Protein AF-A0A0F7ZZJ4-F1 (afdb_monomer)

pLDDT: mean 75.01, std 12.16, range [38.53, 91.88]

Foldseek 3Di:
DVVVVVVVLVVLLVLLVLLLVLLVVLLVVLVVVCVVVVRDVLSVLSNVLSVVSNVLSVVSNDVVVCVPCLPVLLVVLVVSLVSLVVSLVVLVVVLVVCVVPDDPVSVVSVVNSVSSVVSSVSSVVSSVVSVVVCVVPPPPPPPPPPPDDD

Organism: NCBI:txid1043627

Structure (mmCIF, N/CA/C/O backbone):
data_AF-A0A0F7ZZJ4-F1
#
_entry.id   AF-A0A0F7ZZJ4-F1
#
loop_
_atom_site.group_PDB
_atom_site.id
_atom_site.type_symbol
_atom_site.label_atom_id
_atom_site.label_alt_id
_atom_site.label_comp_id
_atom_site.label_asym_id
_atom_site.label_entity_id
_atom_site.label_seq_id
_atom_site.pdbx_PDB_ins_code
_atom_site.Cartn_x
_atom_site.Cartn_y
_atom_site.Cartn_z
_atom_site.occupancy
_atom_site.B_iso_or_equiv
_atom_site.auth_seq_id
_atom_site.auth_comp_id
_atom_site.auth_asym_id
_atom_site.auth_atom_id
_atom_site.pdbx_PDB_model_num
ATOM 1 N N . MET A 1 1 ? -26.914 5.077 18.085 1.00 43.75 1 MET A N 1
ATOM 2 C CA . MET A 1 1 ? -25.556 4.479 18.106 1.00 43.75 1 MET A CA 1
ATOM 3 C C . MET A 1 1 ? -25.288 3.511 16.942 1.00 43.75 1 MET A C 1
ATOM 5 O O . MET A 1 1 ? -24.153 3.444 16.498 1.00 43.75 1 MET A O 1
ATOM 9 N N . ALA A 1 2 ? -26.292 2.817 16.382 1.00 39.38 2 ALA A N 1
ATOM 10 C CA . ALA A 1 2 ? -26.098 1.922 15.225 1.00 39.38 2 ALA A CA 1
ATOM 11 C C . ALA A 1 2 ? -25.729 2.647 13.908 1.00 39.38 2 ALA A C 1
ATOM 13 O O . ALA A 1 2 ? -24.895 2.163 13.154 1.00 39.38 2 ALA A O 1
ATOM 14 N N . LEU A 1 3 ? -26.280 3.844 13.666 1.00 38.53 3 LEU A N 1
ATOM 15 C CA . LEU A 1 3 ? -26.086 4.599 12.416 1.00 38.53 3 LEU A CA 1
ATOM 16 C C . LEU A 1 3 ? -24.655 5.129 12.190 1.00 38.53 3 LEU A C 1
ATOM 18 O O . LEU A 1 3 ? -24.244 5.302 11.045 1.00 38.53 3 LEU A O 1
ATOM 22 N N . SER A 1 4 ? -23.888 5.400 13.253 1.00 49.88 4 SER A N 1
ATOM 23 C CA . SER A 1 4 ? -22.478 5.815 13.129 1.00 49.88 4 SER A CA 1
ATOM 24 C C . SER A 1 4 ? -21.562 4.634 12.807 1.00 49.88 4 SER A C 1
ATOM 26 O O . SER A 1 4 ? -20.574 4.790 12.096 1.00 49.88 4 SER A O 1
ATOM 28 N N . LEU A 1 5 ? -21.927 3.444 13.286 1.00 53.88 5 LEU A N 1
ATOM 29 C CA . LEU A 1 5 ? -21.210 2.194 13.058 1.00 53.88 5 LEU A CA 1
ATOM 30 C C . LEU A 1 5 ? -21.299 1.740 11.597 1.00 53.88 5 LEU A C 1
ATOM 32 O O . LEU A 1 5 ? -20.295 1.308 11.035 1.00 53.88 5 LEU A O 1
ATOM 36 N N . THR A 1 6 ? -22.462 1.903 10.960 1.00 61.81 6 THR A N 1
ATOM 37 C CA . THR A 1 6 ? -22.645 1.554 9.546 1.00 61.81 6 THR A CA 1
ATOM 38 C C . THR A 1 6 ? -21.819 2.458 8.629 1.00 61.81 6 THR A C 1
ATOM 40 O O . THR A 1 6 ? -21.159 1.969 7.717 1.00 61.81 6 THR A O 1
ATOM 43 N N . LYS A 1 7 ? -21.785 3.773 8.896 1.00 63.47 7 LYS A N 1
ATOM 44 C CA . LYS A 1 7 ? -21.044 4.748 8.072 1.00 63.47 7 LYS A CA 1
ATOM 45 C C . LYS A 1 7 ? -19.531 4.513 8.100 1.00 63.47 7 LYS A C 1
ATOM 47 O O . LYS A 1 7 ? -18.909 4.476 7.042 1.00 63.47 7 LYS A O 1
ATOM 52 N N . SER A 1 8 ? -18.950 4.300 9.284 1.00 65.56 8 SER A N 1
ATOM 53 C CA . SER A 1 8 ? -17.516 4.001 9.405 1.00 65.56 8 SER A CA 1
ATOM 54 C C . SER A 1 8 ? -17.139 2.685 8.722 1.00 65.56 8 SER A C 1
ATOM 56 O O . SER A 1 8 ? -16.071 2.590 8.126 1.00 65.56 8 SER A O 1
ATOM 58 N N . TRP A 1 9 ? -18.023 1.684 8.758 1.00 67.00 9 TRP A N 1
ATOM 59 C CA . TRP A 1 9 ? -17.790 0.397 8.104 1.00 67.00 9 TRP A CA 1
ATOM 60 C C . TRP A 1 9 ? -17.850 0.484 6.571 1.00 67.00 9 TRP A C 1
ATOM 62 O O . TRP A 1 9 ? -16.995 -0.092 5.897 1.00 67.00 9 TRP A O 1
ATOM 72 N N . PHE A 1 10 ? -18.790 1.257 6.015 1.00 75.25 10 PHE A N 1
ATOM 73 C CA . PHE A 1 10 ? -18.847 1.527 4.574 1.00 75.25 10 PHE A CA 1
ATOM 74 C C . PHE A 1 10 ? -17.617 2.288 4.078 1.00 75.25 10 PHE A C 1
ATOM 76 O O . PHE A 1 10 ? -17.046 1.910 3.060 1.00 75.25 10 PHE A O 1
ATOM 83 N N . PHE A 1 11 ? -17.172 3.314 4.811 1.00 76.06 11 PHE A N 1
ATOM 84 C CA . PHE A 1 11 ? -15.959 4.059 4.463 1.00 76.06 11 PHE A CA 1
ATOM 85 C C . PHE A 1 11 ? -14.718 3.157 4.473 1.00 76.06 11 PHE A C 1
ATOM 87 O O . PHE A 1 11 ? -13.928 3.170 3.531 1.00 76.06 11 PHE A O 1
ATOM 94 N N . PHE A 1 12 ? -14.580 2.319 5.505 1.00 73.56 12 PHE A N 1
ATOM 95 C CA . PHE A 1 12 ? -13.473 1.373 5.609 1.00 73.56 12 PHE A CA 1
ATOM 96 C C . PHE A 1 12 ? -13.508 0.341 4.474 1.00 73.56 12 PHE A C 1
ATOM 98 O O . PHE A 1 12 ? -12.494 0.107 3.827 1.00 73.56 12 PHE A O 1
ATOM 105 N N . SER A 1 13 ? -14.675 -0.226 4.168 1.00 75.81 13 SER A N 1
ATOM 106 C CA . SER A 1 13 ? -14.826 -1.205 3.084 1.00 75.81 13 SER A CA 1
ATOM 107 C C . SER A 1 13 ? -14.550 -0.594 1.708 1.00 75.81 13 SER A C 1
ATOM 109 O O . SER A 1 13 ? -13.867 -1.209 0.893 1.00 75.81 13 SER A O 1
ATOM 111 N N . ALA A 1 14 ? -15.015 0.634 1.457 1.00 81.81 14 ALA A N 1
ATOM 112 C CA . ALA A 1 14 ? -14.734 1.353 0.216 1.00 81.81 14 ALA A CA 1
ATOM 113 C C . ALA A 1 14 ? -13.230 1.604 0.036 1.00 81.81 14 ALA A C 1
ATOM 115 O O . ALA A 1 14 ? -12.698 1.378 -1.048 1.00 81.81 14 ALA A O 1
ATOM 116 N N . LEU A 1 15 ? -12.529 1.996 1.104 1.00 81.88 15 LEU A N 1
ATOM 117 C CA . LEU A 1 15 ? -11.079 2.183 1.078 1.00 81.88 15 LEU A CA 1
ATOM 118 C C . LEU A 1 15 ? -10.359 0.879 0.695 1.00 81.88 15 LEU A C 1
ATOM 120 O O . LEU A 1 15 ? -9.535 0.879 -0.218 1.00 81.88 15 LEU A O 1
ATOM 124 N N . HIS A 1 16 ? -10.712 -0.248 1.321 1.00 80.88 16 HIS A N 1
ATOM 125 C CA . HIS A 1 16 ? -10.077 -1.540 1.027 1.00 80.88 16 HIS A CA 1
ATOM 126 C C . HIS A 1 16 ? -10.413 -2.075 -0.365 1.00 80.88 16 HIS A C 1
ATOM 128 O O . HIS A 1 16 ? -9.584 -2.761 -0.964 1.00 80.88 16 HIS A O 1
ATOM 134 N N . LEU A 1 17 ? -11.578 -1.718 -0.909 1.00 83.06 17 LEU A N 1
ATOM 135 C CA . LEU A 1 17 ? -11.939 -2.000 -2.297 1.00 83.06 17 LEU A CA 1
ATOM 136 C C . LEU A 1 17 ? -11.015 -1.250 -3.263 1.00 83.06 17 LEU A C 1
ATOM 138 O O . LEU A 1 17 ? -10.517 -1.848 -4.216 1.00 83.06 17 LEU A O 1
ATOM 142 N N . VAL A 1 18 ? -10.705 0.020 -2.985 1.00 84.56 18 VAL A N 1
ATOM 143 C CA . VAL A 1 18 ? -9.715 0.775 -3.767 1.00 84.56 18 VAL A CA 1
ATOM 144 C C . VAL A 1 18 ? -8.326 0.140 -3.636 1.00 84.56 18 VAL A C 1
ATOM 146 O O . VAL A 1 18 ? -7.687 -0.103 -4.657 1.00 84.56 18 VAL A O 1
ATOM 149 N N . CYS A 1 19 ? -7.885 -0.229 -2.427 1.00 80.44 19 CYS A N 1
ATOM 150 C CA . CYS A 1 19 ? -6.612 -0.942 -2.238 1.00 80.44 19 CYS A CA 1
ATOM 151 C C . CYS A 1 19 ? -6.557 -2.265 -3.017 1.00 80.44 19 CYS A C 1
ATOM 153 O O . CYS A 1 19 ? -5.526 -2.601 -3.598 1.00 80.44 19 CYS A O 1
ATOM 155 N N . LEU A 1 20 ? -7.668 -3.009 -3.053 1.00 83.06 20 LEU A N 1
ATOM 156 C CA . LEU A 1 20 ? -7.787 -4.260 -3.800 1.00 83.06 20 LEU A CA 1
ATOM 157 C C . LEU A 1 20 ? -7.653 -4.016 -5.307 1.00 83.06 20 LEU A C 1
ATOM 159 O O . LEU A 1 20 ? -6.892 -4.713 -5.972 1.00 83.06 20 LEU A O 1
ATOM 163 N N . ALA A 1 21 ? -8.352 -3.014 -5.843 1.00 85.75 21 ALA A N 1
ATOM 164 C CA . ALA A 1 21 ? -8.281 -2.670 -7.259 1.00 85.75 21 ALA A CA 1
ATOM 165 C C . ALA A 1 21 ? -6.863 -2.239 -7.673 1.00 85.75 21 ALA A C 1
ATOM 167 O O . ALA A 1 21 ? -6.351 -2.689 -8.702 1.00 85.75 21 ALA A O 1
ATOM 168 N N . LEU A 1 22 ? -6.195 -1.421 -6.852 1.00 81.12 22 LEU A N 1
ATOM 169 C CA . LEU A 1 22 ? -4.814 -0.999 -7.099 1.00 81.12 22 LEU A CA 1
ATOM 170 C C . LEU A 1 22 ? -3.851 -2.194 -7.028 1.00 81.12 22 LEU A C 1
ATOM 172 O O . LEU A 1 22 ? -3.040 -2.370 -7.934 1.00 81.12 22 LEU A O 1
ATOM 176 N N . ALA A 1 23 ? -3.987 -3.068 -6.027 1.00 78.50 23 ALA A N 1
ATOM 177 C CA . ALA A 1 23 ? -3.178 -4.280 -5.907 1.00 78.50 23 ALA A CA 1
ATOM 178 C C . ALA A 1 23 ? -3.340 -5.219 -7.118 1.00 78.50 23 ALA A C 1
ATOM 180 O O . ALA A 1 23 ? -2.347 -5.683 -7.676 1.00 78.50 23 ALA A O 1
ATOM 181 N N . LEU A 1 24 ? -4.572 -5.445 -7.585 1.00 83.75 24 LEU A N 1
ATOM 182 C CA . LEU A 1 24 ? -4.838 -6.248 -8.785 1.00 83.75 24 LEU A CA 1
ATOM 183 C C . LEU A 1 24 ? -4.237 -5.619 -10.047 1.00 83.75 24 LEU A C 1
ATOM 185 O O . LEU A 1 24 ? -3.686 -6.328 -10.889 1.00 83.75 24 LEU A O 1
ATOM 189 N N . THR A 1 25 ? -4.287 -4.290 -10.156 1.00 84.69 25 THR A N 1
ATOM 190 C CA . THR A 1 25 ? -3.674 -3.553 -11.270 1.00 84.69 25 THR A CA 1
ATOM 191 C C . THR A 1 25 ? -2.159 -3.764 -11.298 1.00 84.69 25 THR A C 1
ATOM 193 O O . THR A 1 25 ? -1.593 -4.064 -12.348 1.00 84.69 25 THR A O 1
ATOM 196 N N . ILE A 1 26 ? -1.501 -3.684 -10.139 1.00 83.19 26 ILE A N 1
ATOM 197 C CA . ILE A 1 26 ? -0.060 -3.926 -9.981 1.00 83.19 26 ILE A CA 1
ATOM 198 C C . ILE A 1 26 ? 0.304 -5.384 -10.283 1.00 83.19 26 ILE A C 1
ATOM 200 O O . ILE A 1 26 ? 1.273 -5.622 -11.007 1.00 83.19 26 ILE A O 1
ATOM 204 N N . CYS A 1 27 ? -0.495 -6.357 -9.830 1.00 83.94 27 CYS A N 1
ATOM 205 C CA . CYS A 1 27 ? -0.321 -7.763 -10.205 1.00 83.94 27 CYS A CA 1
ATOM 206 C C . CYS A 1 27 ? -0.396 -7.965 -11.725 1.00 83.94 27 CYS A C 1
ATOM 208 O O . CYS A 1 27 ? 0.445 -8.663 -12.284 1.00 83.94 27 CYS A O 1
ATOM 210 N N . GLY A 1 28 ? -1.360 -7.338 -12.407 1.00 80.19 28 GLY A N 1
ATOM 211 C CA . GLY A 1 28 ? -1.499 -7.445 -13.861 1.00 80.19 28 GLY A CA 1
ATOM 212 C C . GLY A 1 28 ? -0.331 -6.808 -14.617 1.00 80.19 28 GLY A C 1
ATOM 213 O O . GLY A 1 28 ? 0.255 -7.429 -15.505 1.00 80.19 28 GLY A O 1
ATOM 214 N N . ILE A 1 29 ? 0.049 -5.585 -14.233 1.00 81.75 29 ILE A N 1
ATOM 215 C CA . ILE A 1 29 ? 1.143 -4.848 -14.873 1.00 81.75 29 ILE A CA 1
ATOM 216 C C . ILE A 1 29 ? 2.471 -5.573 -14.636 1.00 81.75 29 ILE A C 1
ATOM 218 O O . ILE A 1 29 ? 3.105 -6.009 -15.596 1.00 81.75 29 ILE A O 1
ATOM 222 N N . TYR A 1 30 ? 2.898 -5.756 -13.385 1.00 80.06 30 TYR A N 1
ATOM 223 C CA . TYR A 1 30 ? 4.200 -6.363 -13.099 1.00 80.06 30 TYR A CA 1
ATOM 224 C C . TYR A 1 30 ? 4.244 -7.867 -13.366 1.00 80.06 30 TYR A C 1
ATOM 226 O O . TYR A 1 30 ? 5.314 -8.365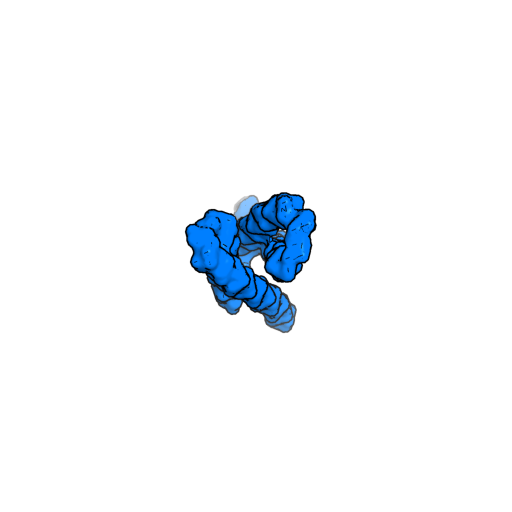 -13.705 1.00 80.06 30 TYR A O 1
ATOM 234 N N . GLY A 1 31 ? 3.114 -8.579 -13.310 1.00 75.38 31 GLY A N 1
ATOM 235 C CA . GLY A 1 31 ? 3.019 -9.977 -13.742 1.00 75.38 31 GLY A CA 1
ATOM 236 C C . GLY A 1 31 ? 3.371 -10.154 -15.217 1.00 75.38 31 GLY A C 1
ATOM 237 O O . GLY A 1 31 ? 4.156 -11.037 -15.560 1.00 75.38 31 GLY A O 1
ATOM 238 N N . SER A 1 32 ? 2.881 -9.259 -16.082 1.00 76.44 32 SER A N 1
ATOM 239 C CA . SER A 1 32 ? 3.231 -9.282 -17.508 1.00 76.44 32 SER A CA 1
ATOM 240 C C . SER A 1 32 ? 4.725 -9.025 -17.756 1.00 76.44 32 SER A C 1
ATOM 242 O O . SER A 1 32 ? 5.338 -9.701 -18.583 1.00 76.44 32 SER A O 1
ATOM 244 N N . TYR A 1 33 ? 5.345 -8.121 -16.988 1.00 71.50 33 TYR A N 1
ATOM 245 C CA . TYR A 1 33 ? 6.782 -7.843 -17.085 1.00 71.50 33 TYR A CA 1
ATOM 246 C C . TYR A 1 33 ? 7.648 -8.965 -16.506 1.00 71.50 33 TYR A C 1
ATOM 248 O O . TYR A 1 33 ? 8.683 -9.290 -17.082 1.00 71.50 33 TYR A O 1
ATOM 256 N N . ALA A 1 34 ? 7.224 -9.596 -15.408 1.00 72.94 34 ALA A N 1
ATOM 257 C CA . ALA A 1 34 ? 7.927 -10.733 -14.822 1.00 72.94 34 ALA A CA 1
ATOM 258 C C . ALA A 1 34 ? 7.966 -11.934 -15.777 1.00 72.94 34 ALA A C 1
ATOM 260 O O . ALA A 1 34 ? 8.977 -12.628 -15.832 1.00 72.94 34 ALA A O 1
ATOM 261 N N . HIS A 1 35 ? 6.893 -12.160 -16.539 1.00 72.19 35 HIS A N 1
ATOM 262 C CA . HIS A 1 35 ? 6.847 -13.228 -17.534 1.00 72.19 35 HIS A CA 1
ATOM 263 C C . HIS A 1 35 ? 7.800 -12.971 -18.711 1.00 72.19 35 HIS A C 1
ATOM 265 O O . HIS A 1 35 ? 8.433 -13.901 -19.197 1.00 72.19 35 HIS A O 1
ATOM 271 N N . TYR A 1 36 ? 7.938 -11.712 -19.140 1.00 67.00 36 TYR A N 1
ATOM 272 C CA . TYR A 1 36 ? 8.786 -11.342 -20.278 1.00 67.00 36 TYR A CA 1
ATOM 273 C C . TYR A 1 36 ? 10.283 -11.269 -19.924 1.00 67.00 36 TYR A C 1
ATOM 275 O O . TYR A 1 36 ? 11.132 -11.594 -20.745 1.00 67.00 36 TYR A O 1
ATOM 283 N N . ASP A 1 37 ? 10.610 -10.855 -18.698 1.00 69.12 37 ASP A N 1
ATOM 284 C CA . ASP A 1 37 ? 11.983 -10.615 -18.224 1.00 69.12 37 ASP A CA 1
ATOM 285 C C . ASP A 1 37 ? 12.508 -11.746 -17.312 1.00 69.12 37 ASP A C 1
ATOM 287 O O . ASP A 1 37 ? 13.269 -11.504 -16.376 1.00 69.12 37 ASP A O 1
ATOM 291 N N . ASN A 1 38 ? 12.048 -12.989 -17.525 1.00 64.25 38 ASN A N 1
ATOM 292 C CA . ASN A 1 38 ? 12.453 -14.192 -16.772 1.00 64.25 38 ASN A CA 1
ATOM 293 C C . ASN A 1 38 ? 12.455 -14.026 -15.236 1.00 64.25 38 ASN A C 1
ATOM 295 O O . ASN A 1 38 ? 13.335 -14.527 -14.535 1.00 64.25 38 ASN A O 1
ATOM 299 N N . GLY A 1 39 ? 11.466 -13.324 -14.684 1.00 60.16 39 GLY A N 1
ATOM 300 C CA . GLY A 1 39 ? 11.288 -13.228 -13.238 1.00 60.16 39 GLY A CA 1
ATOM 301 C C . GLY A 1 39 ? 12.351 -12.391 -12.525 1.00 60.16 39 GLY A C 1
ATOM 302 O O . GLY A 1 39 ? 12.765 -12.745 -11.418 1.00 60.16 39 GLY A O 1
ATOM 303 N N . THR A 1 40 ? 12.780 -11.259 -13.100 1.00 74.50 40 THR A N 1
ATOM 304 C CA . THR A 1 40 ? 13.610 -10.285 -12.373 1.00 74.50 40 THR A CA 1
ATOM 305 C C . THR A 1 40 ? 13.042 -10.035 -10.970 1.00 74.50 40 THR A C 1
ATOM 307 O O . THR A 1 40 ? 11.887 -9.634 -10.802 1.00 74.50 40 THR A O 1
ATOM 310 N N . LYS A 1 41 ? 13.879 -10.254 -9.942 1.00 80.06 41 LYS A N 1
ATOM 311 C CA . LYS A 1 41 ? 13.499 -10.306 -8.510 1.00 80.06 41 LYS A CA 1
ATOM 312 C C . LYS A 1 41 ? 12.644 -9.119 -8.038 1.00 80.06 41 LYS A C 1
ATOM 314 O O . LYS A 1 41 ? 11.821 -9.262 -7.140 1.00 80.06 41 LYS A O 1
ATOM 319 N N . LYS A 1 42 ? 12.822 -7.954 -8.667 1.00 81.81 42 LYS A N 1
ATOM 320 C CA . LYS A 1 42 ? 12.088 -6.709 -8.392 1.00 81.81 42 LYS A CA 1
ATOM 321 C C . LYS A 1 42 ? 10.590 -6.830 -8.705 1.00 81.81 42 LYS A C 1
ATOM 323 O O . LYS A 1 42 ? 9.770 -6.373 -7.919 1.00 81.81 42 LYS A O 1
ATOM 328 N N . PHE A 1 43 ? 10.233 -7.476 -9.819 1.00 82.06 43 PHE A N 1
ATOM 329 C CA . PHE A 1 43 ? 8.834 -7.673 -10.209 1.00 82.06 43 PHE A CA 1
ATOM 330 C C . PHE A 1 43 ? 8.151 -8.726 -9.337 1.00 82.06 43 PHE A C 1
ATOM 332 O O . PHE A 1 43 ? 7.012 -8.528 -8.927 1.00 82.06 43 PHE A O 1
ATOM 339 N N . ILE A 1 44 ? 8.866 -9.799 -8.977 1.00 84.38 44 ILE A N 1
ATOM 340 C CA . ILE A 1 44 ? 8.351 -10.827 -8.059 1.00 84.38 44 ILE A CA 1
ATOM 341 C C . ILE A 1 44 ? 8.030 -10.213 -6.693 1.00 84.38 44 ILE A C 1
ATOM 343 O O . ILE A 1 44 ? 6.952 -10.455 -6.157 1.00 84.38 44 ILE A O 1
ATOM 347 N N . TYR A 1 45 ? 8.922 -9.372 -6.157 1.00 87.44 45 TYR A N 1
ATOM 348 C CA . TYR A 1 45 ? 8.670 -8.652 -4.908 1.00 87.44 45 TYR A CA 1
ATOM 349 C C . TYR A 1 45 ? 7.364 -7.846 -4.967 1.00 87.44 45 TYR A C 1
ATOM 351 O O . TYR A 1 45 ? 6.518 -7.982 -4.085 1.00 87.44 45 TYR A O 1
ATOM 359 N N . ALA A 1 46 ? 7.158 -7.075 -6.038 1.00 86.31 46 ALA A N 1
ATOM 360 C CA . ALA A 1 46 ? 5.947 -6.279 -6.222 1.00 86.31 46 ALA A CA 1
ATOM 361 C C . ALA A 1 46 ? 4.675 -7.143 -6.283 1.00 86.31 46 ALA A C 1
ATOM 363 O O . ALA A 1 46 ? 3.680 -6.819 -5.638 1.00 86.31 46 ALA A O 1
ATOM 364 N N . ILE A 1 47 ? 4.719 -8.276 -6.994 1.00 85.88 47 ILE A N 1
ATOM 365 C CA . ILE A 1 47 ? 3.591 -9.217 -7.100 1.00 85.88 47 ILE A CA 1
ATOM 366 C C . ILE A 1 47 ? 3.260 -9.835 -5.737 1.00 85.88 47 ILE A C 1
ATOM 368 O O . ILE A 1 47 ? 2.087 -9.950 -5.386 1.00 85.88 47 ILE A O 1
ATOM 372 N N . VAL A 1 48 ? 4.269 -10.212 -4.947 1.00 89.06 48 VAL A N 1
ATOM 373 C CA . VAL A 1 48 ? 4.066 -10.780 -3.605 1.00 89.06 48 VAL A CA 1
ATOM 374 C C . VAL A 1 48 ? 3.426 -9.752 -2.673 1.00 89.06 48 VAL A C 1
ATOM 376 O O . VAL A 1 48 ? 2.438 -10.064 -2.007 1.00 89.06 48 VAL A O 1
ATOM 379 N N . VAL A 1 49 ? 3.932 -8.515 -2.662 1.00 90.06 49 VAL A N 1
ATOM 380 C CA . VAL A 1 49 ? 3.369 -7.420 -1.854 1.00 90.06 49 VAL A CA 1
ATOM 381 C C . VAL A 1 49 ? 1.933 -7.104 -2.279 1.00 90.06 49 VAL A C 1
ATOM 383 O O . VAL A 1 49 ? 1.050 -6.985 -1.428 1.00 90.06 49 VAL A O 1
ATOM 386 N N . ALA A 1 50 ? 1.666 -7.044 -3.584 1.00 87.19 50 ALA A N 1
ATOM 387 C CA . ALA A 1 50 ? 0.326 -6.824 -4.113 1.00 87.19 50 ALA A CA 1
ATOM 388 C C . ALA A 1 50 ? -0.634 -7.974 -3.770 1.00 87.19 50 ALA A C 1
ATOM 390 O O . ALA A 1 50 ? -1.766 -7.726 -3.362 1.00 87.19 50 ALA A O 1
ATOM 391 N N . SER A 1 51 ? -0.177 -9.225 -3.831 1.00 86.81 51 SER A N 1
ATOM 392 C CA . SER A 1 51 ? -0.988 -10.394 -3.469 1.00 86.81 51 SER A CA 1
ATOM 393 C C . SER A 1 51 ? -1.336 -10.408 -1.977 1.00 86.81 51 SER A C 1
ATOM 395 O O . SER A 1 51 ? -2.498 -10.586 -1.619 1.00 86.81 51 SER A O 1
ATOM 397 N N . LEU A 1 52 ? -0.363 -10.138 -1.098 1.00 89.38 52 LEU A N 1
ATOM 398 C CA . LEU A 1 52 ? -0.592 -9.980 0.346 1.00 89.38 52 LEU A CA 1
ATOM 399 C C . LEU A 1 52 ? -1.588 -8.854 0.644 1.00 89.38 52 LEU A C 1
ATOM 401 O O . LEU A 1 52 ? -2.477 -9.004 1.485 1.00 89.38 52 LEU A O 1
ATOM 405 N N . S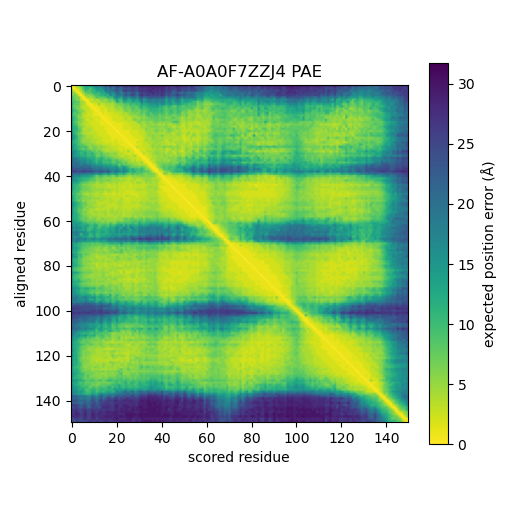ER A 1 53 ? -1.459 -7.737 -0.072 1.00 86.19 53 SER A N 1
ATOM 406 C CA . SER A 1 53 ? -2.360 -6.592 0.028 1.00 86.19 53 SER A CA 1
ATOM 407 C C . SER A 1 53 ? -3.783 -6.953 -0.414 1.00 86.19 53 SER A C 1
ATOM 409 O O . SER A 1 53 ? -4.733 -6.653 0.307 1.00 86.19 53 SER A O 1
ATOM 411 N N . ALA A 1 54 ? -3.937 -7.677 -1.527 1.00 86.12 54 ALA A N 1
ATOM 412 C CA . ALA A 1 54 ? -5.228 -8.143 -2.027 1.00 86.12 54 ALA A CA 1
ATOM 413 C C . ALA A 1 54 ? -5.916 -9.107 -1.048 1.00 86.12 54 ALA A C 1
ATOM 415 O O . ALA A 1 54 ? -7.087 -8.915 -0.717 1.00 86.12 54 ALA A O 1
ATOM 416 N N . VAL A 1 55 ? -5.183 -10.095 -0.522 1.00 87.81 55 VAL A N 1
ATOM 417 C CA . VAL A 1 55 ? -5.702 -11.021 0.497 1.00 87.81 55 VAL A CA 1
ATOM 418 C C . VAL A 1 55 ? -6.137 -10.255 1.747 1.00 87.81 55 VAL A C 1
ATOM 420 O O . VAL A 1 55 ? -7.227 -10.490 2.265 1.00 87.81 55 VAL A O 1
ATOM 423 N N . THR A 1 56 ? -5.336 -9.287 2.197 1.00 85.44 56 THR A N 1
ATOM 424 C CA . THR A 1 56 ? -5.671 -8.470 3.374 1.00 85.44 56 THR A CA 1
ATOM 425 C C . THR A 1 56 ? -6.939 -7.642 3.147 1.00 85.44 56 THR A C 1
ATOM 427 O O . THR A 1 56 ? -7.808 -7.615 4.018 1.00 85.44 56 THR A O 1
ATOM 430 N N . SER A 1 57 ? -7.101 -7.023 1.971 1.00 84.19 57 SER A N 1
ATOM 431 C CA . SER A 1 57 ? -8.328 -6.295 1.622 1.00 84.19 57 SER A CA 1
ATOM 432 C C . SER A 1 57 ? -9.565 -7.194 1.653 1.00 84.19 57 SER A C 1
ATOM 434 O O . SER A 1 57 ? -10.601 -6.779 2.166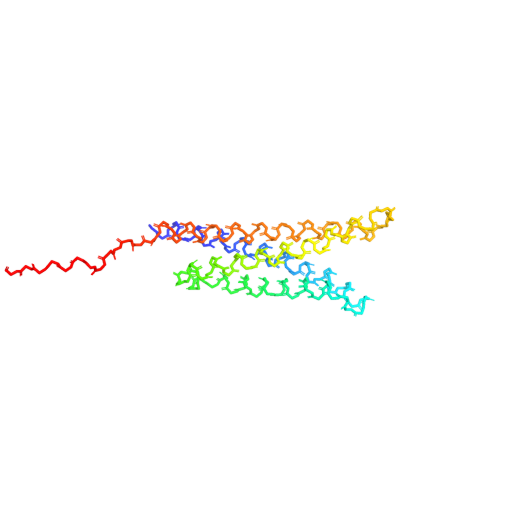 1.00 84.19 57 SER A O 1
ATOM 436 N N . VAL A 1 58 ? -9.457 -8.435 1.163 1.00 83.12 58 VAL A N 1
ATOM 437 C CA . VAL A 1 58 ? -10.565 -9.404 1.204 1.00 83.12 58 VAL A CA 1
ATOM 438 C C . VAL A 1 58 ? -10.924 -9.775 2.642 1.00 83.12 58 VAL A C 1
ATOM 440 O O . VAL A 1 58 ? -12.101 -9.789 3.002 1.00 83.12 58 VAL A O 1
ATOM 443 N N . VAL A 1 59 ? -9.924 -10.017 3.492 1.00 81.19 59 VAL A N 1
ATOM 444 C CA . VAL A 1 59 ? -10.136 -10.339 4.912 1.00 81.19 59 VAL A CA 1
ATOM 445 C C . VAL A 1 59 ? -10.827 -9.190 5.651 1.00 81.19 59 VAL A C 1
ATOM 447 O O . VAL A 1 59 ? -11.697 -9.427 6.488 1.00 81.19 59 VAL A O 1
ATOM 450 N N . TYR A 1 60 ? -10.499 -7.938 5.334 1.00 74.44 60 TYR A N 1
ATOM 451 C CA . TYR A 1 60 ? -11.103 -6.774 5.985 1.00 74.44 60 TYR A CA 1
ATOM 452 C C . TYR A 1 60 ? -12.530 -6.447 5.540 1.00 74.44 60 TYR A C 1
ATOM 454 O O . TYR A 1 60 ? -13.198 -5.672 6.228 1.00 74.44 60 TYR A O 1
ATOM 462 N N . PHE A 1 61 ? -13.054 -7.087 4.489 1.00 74.94 61 PHE A N 1
ATOM 463 C CA . PHE A 1 61 ? -14.495 -7.052 4.224 1.00 74.94 61 PHE A CA 1
ATOM 464 C C . PHE A 1 61 ? -15.313 -7.754 5.317 1.00 74.94 61 PHE A C 1
ATOM 466 O O . PHE A 1 61 ? -16.510 -7.501 5.430 1.00 74.94 61 PHE A O 1
ATOM 473 N N . LEU A 1 62 ? -14.699 -8.592 6.163 1.00 71.25 62 LEU A N 1
ATOM 474 C CA . LEU A 1 62 ? -15.379 -9.264 7.269 1.00 71.25 62 LEU A CA 1
ATOM 475 C C . LEU A 1 62 ? -15.453 -8.340 8.512 1.00 71.25 62 LEU A C 1
ATOM 477 O O . LEU A 1 62 ? -14.439 -8.117 9.183 1.00 71.25 62 LEU A O 1
ATOM 481 N N . PRO A 1 63 ? -16.656 -7.873 8.923 1.00 63.53 63 PRO A N 1
ATOM 482 C CA . PRO A 1 63 ? -16.843 -7.012 10.099 1.00 63.53 63 PRO A CA 1
ATOM 483 C C . PRO A 1 63 ? -16.252 -7.523 11.433 1.00 63.53 63 PRO A C 1
ATOM 485 O O . PRO A 1 63 ? -15.786 -6.692 12.221 1.00 63.53 63 PRO A O 1
ATOM 488 N N . PRO A 1 64 ? -16.262 -8.839 11.760 1.00 60.72 64 PRO A N 1
ATOM 489 C CA . PRO A 1 64 ? -15.788 -9.302 13.067 1.00 60.72 64 PRO A CA 1
ATOM 490 C C . PRO A 1 64 ? -14.267 -9.193 13.256 1.00 60.72 64 PRO A C 1
ATOM 492 O O . PRO A 1 64 ? -13.819 -9.123 14.401 1.00 60.72 64 PRO A O 1
ATOM 495 N N . VAL A 1 65 ? -13.481 -9.135 12.173 1.00 60.09 65 VAL A N 1
ATOM 496 C CA . VAL A 1 65 ? -12.008 -9.057 12.223 1.00 60.09 65 VAL A CA 1
ATOM 497 C C . VAL A 1 65 ? -11.553 -7.676 12.701 1.00 60.09 65 VAL A C 1
ATOM 499 O O . VAL A 1 65 ? -10.748 -7.559 13.623 1.00 60.09 65 VAL A O 1
ATOM 502 N N . VAL A 1 66 ? -12.156 -6.618 12.154 1.00 58.72 66 VAL A N 1
ATOM 503 C CA . VAL A 1 66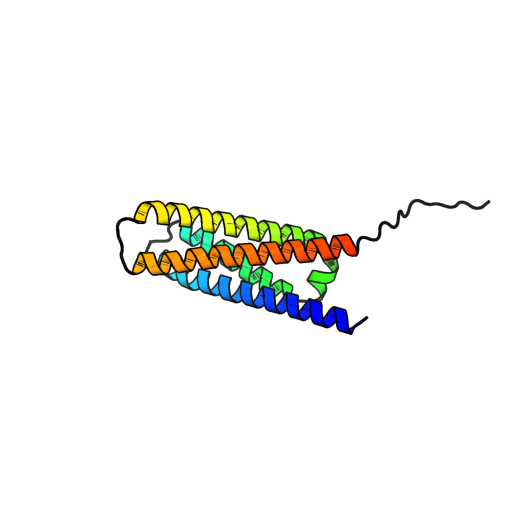 ? -11.833 -5.218 12.482 1.00 58.72 66 VAL A CA 1
ATOM 504 C C . VAL A 1 66 ? -12.195 -4.872 13.932 1.00 58.72 66 VAL A C 1
ATOM 506 O O . VAL A 1 66 ? -11.516 -4.076 14.579 1.00 58.72 66 VAL A O 1
ATOM 509 N N . ARG A 1 67 ? -13.253 -5.492 14.473 1.00 58.09 67 ARG A N 1
ATOM 510 C CA . ARG A 1 67 ? -13.787 -5.173 15.806 1.00 58.09 67 ARG A CA 1
ATOM 511 C C . ARG A 1 67 ? -12.993 -5.812 16.956 1.00 58.09 67 ARG A C 1
ATOM 513 O O . ARG A 1 67 ? -12.976 -5.246 18.043 1.00 58.09 67 ARG A O 1
ATOM 520 N N . ARG A 1 68 ? -12.352 -6.969 16.742 1.00 57.72 68 ARG A N 1
ATOM 521 C CA . ARG A 1 68 ? -11.679 -7.743 17.809 1.00 57.72 68 ARG A CA 1
ATOM 522 C C . ARG A 1 68 ? -10.164 -7.506 17.891 1.00 57.72 68 ARG A C 1
ATOM 524 O O . ARG A 1 68 ? -9.569 -7.806 18.918 1.00 57.72 68 ARG A O 1
ATOM 531 N 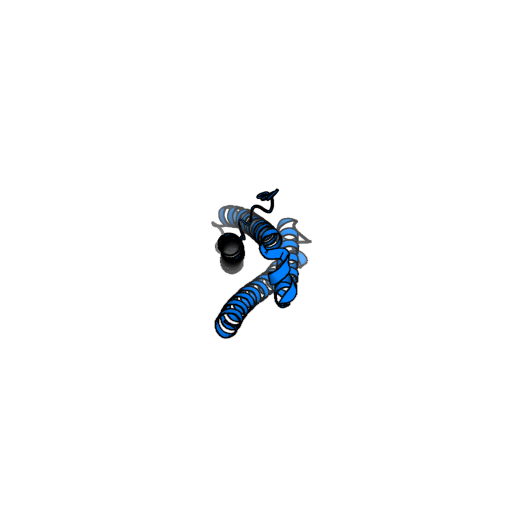N . ALA A 1 69 ? -9.551 -6.960 16.839 1.00 58.41 69 ALA A N 1
ATOM 532 C CA . ALA A 1 69 ? -8.095 -6.903 16.688 1.00 58.41 69 ALA A CA 1
ATOM 533 C C . ALA A 1 69 ? -7.569 -5.530 16.217 1.00 58.41 69 ALA A C 1
ATOM 535 O O . ALA A 1 69 ? -6.597 -5.476 15.471 1.00 58.41 69 ALA A O 1
ATOM 536 N N . SER A 1 70 ? -8.177 -4.410 16.637 1.00 66.56 70 SER A N 1
ATOM 537 C CA . SER A 1 70 ? -7.865 -3.067 16.098 1.00 66.56 70 SER A CA 1
ATOM 538 C C . SER A 1 70 ? -6.382 -2.674 16.179 1.00 66.56 70 SER A C 1
ATOM 540 O O . SER A 1 70 ? -5.883 -1.983 15.298 1.00 66.56 70 SER A O 1
ATOM 542 N N . LEU A 1 71 ? -5.668 -3.131 17.211 1.00 70.62 71 LEU A N 1
ATOM 543 C CA . LEU A 1 71 ? -4.228 -2.917 17.378 1.00 70.62 71 LEU A CA 1
ATOM 544 C C . LEU A 1 71 ? -3.379 -3.747 16.412 1.00 70.62 71 LEU A C 1
ATOM 546 O O . LEU A 1 71 ? -2.533 -3.208 15.705 1.00 70.62 71 LEU A O 1
ATOM 550 N N . PHE A 1 72 ? -3.610 -5.060 16.392 1.00 79.19 72 PHE A N 1
ATOM 551 C CA . PHE A 1 72 ? -2.887 -5.983 15.520 1.00 79.19 72 PHE A CA 1
ATOM 552 C C . PHE A 1 72 ? -3.133 -5.649 14.047 1.00 79.19 72 PHE A C 1
ATOM 554 O O . PHE A 1 72 ? -2.197 -5.649 13.255 1.00 79.19 72 PHE A O 1
ATOM 561 N N . ALA A 1 73 ? -4.367 -5.279 13.700 1.00 77.38 73 ALA A N 1
ATOM 562 C CA . ALA A 1 73 ? -4.736 -4.829 12.366 1.00 77.38 73 ALA A CA 1
ATOM 563 C C . ALA A 1 73 ? -4.047 -3.502 11.988 1.00 77.38 73 ALA A C 1
ATOM 565 O O . ALA A 1 73 ? -3.583 -3.361 10.860 1.00 77.38 73 ALA A O 1
ATOM 566 N N . ALA A 1 74 ? -3.892 -2.556 12.926 1.00 79.88 74 ALA A N 1
ATOM 567 C CA . ALA A 1 74 ? -3.120 -1.333 12.683 1.00 79.88 74 ALA A CA 1
ATOM 568 C C . ALA A 1 74 ? -1.633 -1.634 12.420 1.00 79.88 74 ALA A C 1
ATOM 570 O O . ALA A 1 74 ? -1.064 -1.118 11.462 1.00 79.88 74 ALA A O 1
ATOM 571 N N . ILE A 1 75 ? -1.016 -2.515 13.217 1.00 85.31 75 ILE A N 1
ATOM 572 C CA . ILE A 1 75 ? 0.379 -2.940 13.011 1.00 85.31 75 ILE A CA 1
ATOM 573 C C . ILE A 1 75 ? 0.532 -3.640 11.654 1.00 85.31 75 ILE A C 1
ATOM 575 O O . ILE A 1 75 ? 1.456 -3.328 10.907 1.00 85.31 75 ILE A O 1
ATOM 579 N N . TRP A 1 76 ? -0.392 -4.535 11.299 1.00 88.31 76 TRP A N 1
ATOM 580 C CA . TRP A 1 76 ? -0.390 -5.219 10.004 1.00 88.31 76 TRP A CA 1
ATOM 581 C C . TRP A 1 76 ? -0.499 -4.242 8.826 1.00 88.31 76 TRP A C 1
ATOM 583 O O . TRP A 1 76 ? 0.263 -4.336 7.865 1.00 88.31 76 TRP A O 1
ATOM 593 N N . ASN A 1 77 ? -1.375 -3.240 8.931 1.00 85.81 77 ASN A N 1
ATOM 594 C CA . ASN A 1 77 ? -1.503 -2.191 7.917 1.00 85.81 77 ASN A CA 1
ATOM 595 C C . ASN A 1 77 ? -0.216 -1.371 7.779 1.00 85.81 77 ASN A C 1
ATOM 597 O O . ASN A 1 77 ? 0.158 -1.005 6.667 1.00 85.81 77 ASN A O 1
ATOM 601 N N . MET A 1 78 ? 0.487 -1.121 8.887 1.00 86.81 78 MET A N 1
ATOM 602 C CA . MET A 1 78 ? 1.785 -0.448 8.867 1.00 86.81 78 MET A CA 1
ATOM 603 C C . MET A 1 78 ? 2.863 -1.298 8.178 1.00 86.81 78 MET A C 1
ATOM 605 O O . MET A 1 78 ? 3.676 -0.767 7.426 1.00 86.81 78 MET A O 1
ATOM 609 N N . ILE A 1 79 ? 2.855 -2.620 8.377 1.00 90.94 79 ILE A N 1
ATOM 610 C CA . ILE A 1 79 ? 3.761 -3.536 7.665 1.00 90.94 79 ILE A CA 1
ATOM 611 C C . ILE A 1 79 ? 3.502 -3.462 6.156 1.00 90.94 79 ILE A C 1
ATOM 613 O O . ILE A 1 79 ? 4.446 -3.306 5.381 1.00 90.94 79 ILE A O 1
ATOM 617 N N . LEU A 1 80 ? 2.235 -3.512 5.732 1.00 88.31 80 LEU A N 1
ATOM 618 C CA . LEU A 1 80 ? 1.875 -3.378 4.319 1.00 88.31 80 LEU A CA 1
ATOM 619 C C . LEU A 1 80 ? 2.300 -2.022 3.749 1.00 88.31 80 LEU A C 1
ATOM 621 O O . LEU A 1 80 ? 2.863 -1.981 2.659 1.00 88.31 80 LEU A O 1
ATOM 625 N N . PHE A 1 81 ? 2.121 -0.931 4.496 1.00 90.12 81 PHE A N 1
ATOM 626 C CA . PHE A 1 81 ? 2.629 0.38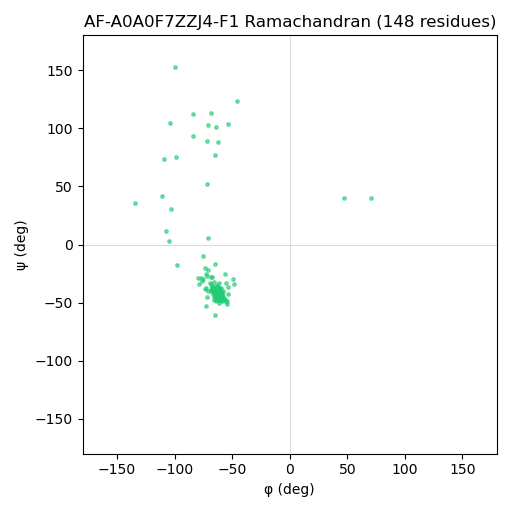6 4.109 1.00 90.12 81 PHE A CA 1
ATOM 627 C C . PHE A 1 81 ? 4.141 0.367 3.844 1.00 90.12 81 PHE A C 1
ATOM 629 O O . PHE A 1 81 ? 4.584 0.815 2.787 1.00 90.12 81 PHE A O 1
ATOM 636 N N . ILE A 1 82 ? 4.931 -0.195 4.763 1.00 91.31 82 ILE A N 1
ATOM 637 C CA . ILE A 1 82 ? 6.392 -0.281 4.620 1.00 91.31 82 ILE A CA 1
ATOM 638 C C . ILE A 1 82 ? 6.772 -1.107 3.384 1.00 91.31 82 ILE A C 1
ATOM 640 O O . ILE A 1 82 ? 7.637 -0.690 2.615 1.00 91.31 82 ILE A O 1
ATOM 644 N N . LEU A 1 83 ? 6.104 -2.240 3.147 1.00 91.00 83 LEU A N 1
ATOM 645 C CA . LEU A 1 83 ? 6.338 -3.073 1.964 1.00 91.00 83 LEU A CA 1
ATOM 646 C C . LEU A 1 83 ? 6.060 -2.315 0.655 1.00 91.00 83 LEU A C 1
ATOM 648 O O . LEU A 1 83 ? 6.853 -2.394 -0.284 1.00 91.00 83 LEU A O 1
ATOM 652 N N . TRP A 1 84 ? 4.983 -1.529 0.599 1.00 90.50 84 TRP A N 1
ATOM 653 C CA . TRP A 1 84 ? 4.676 -0.691 -0.564 1.00 90.50 84 TRP A CA 1
ATOM 654 C C . TRP A 1 84 ? 5.691 0.440 -0.767 1.00 90.50 84 TRP A C 1
ATOM 656 O O . TRP A 1 84 ? 6.070 0.718 -1.904 1.00 90.50 84 TRP A O 1
ATOM 666 N N . ILE A 1 85 ? 6.203 1.051 0.306 1.00 91.88 85 ILE A N 1
ATOM 667 C CA . ILE A 1 85 ? 7.274 2.056 0.213 1.00 91.88 85 ILE A CA 1
ATOM 668 C C . ILE A 1 85 ? 8.579 1.444 -0.306 1.00 91.88 85 ILE A C 1
ATOM 670 O O . ILE A 1 85 ? 9.264 2.062 -1.120 1.00 91.88 85 ILE A O 1
ATOM 674 N N . ILE A 1 86 ? 8.919 0.222 0.109 1.00 91.12 86 ILE A N 1
ATOM 675 C CA . ILE A 1 86 ? 10.087 -0.491 -0.421 1.00 91.12 86 ILE A CA 1
ATOM 676 C C . ILE A 1 86 ? 9.896 -0.790 -1.915 1.00 91.12 86 ILE A C 1
ATOM 678 O O . ILE A 1 86 ? 10.820 -0.562 -2.696 1.00 91.12 86 ILE A O 1
ATOM 682 N N . ALA A 1 87 ? 8.707 -1.241 -2.335 1.00 87.25 87 ALA A N 1
ATOM 683 C CA . ALA A 1 87 ? 8.399 -1.471 -3.751 1.00 87.25 87 ALA A CA 1
ATOM 684 C C . ALA A 1 87 ? 8.568 -0.182 -4.572 1.00 87.25 87 ALA A C 1
ATOM 686 O O . ALA A 1 87 ? 9.298 -0.166 -5.568 1.00 87.25 87 ALA A O 1
ATOM 687 N N . PHE A 1 88 ? 7.993 0.919 -4.081 1.00 88.31 88 PHE A N 1
ATOM 688 C CA . PHE A 1 88 ? 8.151 2.247 -4.664 1.00 88.31 88 PHE A CA 1
ATOM 689 C C . PHE A 1 88 ? 9.628 2.651 -4.771 1.00 88.31 88 PHE A C 1
ATOM 691 O O . PHE A 1 88 ? 10.069 3.081 -5.834 1.00 88.31 88 PHE A O 1
ATOM 698 N N . ALA A 1 89 ? 10.424 2.465 -3.714 1.00 87.94 89 ALA A N 1
ATOM 699 C CA . ALA A 1 89 ? 11.845 2.813 -3.709 1.00 87.94 89 ALA A CA 1
ATOM 700 C C . ALA A 1 89 ? 12.652 2.004 -4.742 1.00 87.94 89 ALA A C 1
ATOM 702 O O . ALA A 1 89 ? 13.487 2.568 -5.455 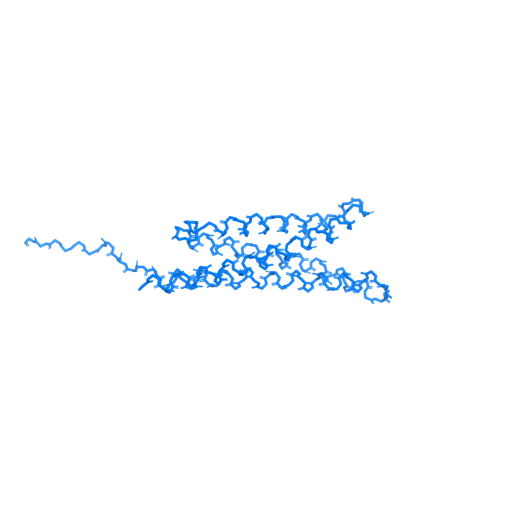1.00 87.94 89 ALA A O 1
ATOM 703 N N . ILE A 1 90 ? 12.377 0.701 -4.877 1.00 87.19 90 ILE A N 1
ATOM 704 C CA . ILE A 1 90 ? 13.020 -0.167 -5.876 1.00 87.19 90 ILE A CA 1
ATOM 705 C C . ILE A 1 90 ? 12.760 0.367 -7.289 1.00 87.19 90 ILE A C 1
ATOM 707 O O . ILE A 1 90 ? 13.696 0.488 -8.087 1.00 87.19 90 ILE A O 1
ATOM 711 N N . PHE A 1 91 ? 11.510 0.707 -7.606 1.00 81.69 91 PHE A N 1
ATOM 712 C CA . PHE A 1 91 ? 11.158 1.206 -8.933 1.00 81.69 91 PHE A CA 1
ATOM 713 C C . PHE A 1 91 ? 11.557 2.666 -9.165 1.00 81.69 91 PHE A C 1
ATOM 715 O O . PHE A 1 91 ? 11.900 3.014 -10.294 1.00 81.69 91 PHE A O 1
ATOM 722 N N . ALA A 1 92 ? 11.618 3.499 -8.126 1.00 82.94 92 ALA A N 1
ATOM 723 C CA . ALA A 1 92 ? 12.112 4.872 -8.214 1.00 82.94 92 ALA A CA 1
ATOM 724 C C . ALA A 1 92 ? 13.591 4.920 -8.634 1.00 82.94 92 ALA A C 1
ATOM 726 O O . ALA A 1 92 ? 13.963 5.690 -9.521 1.00 82.94 92 ALA A O 1
ATOM 727 N N . VAL A 1 93 ? 14.435 4.048 -8.068 1.00 82.81 93 VAL A N 1
ATOM 728 C CA . VAL A 1 93 ? 15.855 3.944 -8.456 1.00 82.81 93 VAL A CA 1
ATOM 729 C C . VAL A 1 93 ? 16.007 3.421 -9.885 1.00 82.81 93 VAL A C 1
ATOM 731 O O . VAL A 1 93 ? 16.869 3.889 -10.629 1.00 82.81 93 VAL A O 1
ATOM 734 N N . VAL A 1 94 ? 15.173 2.456 -10.289 1.00 79.00 94 VAL A N 1
ATOM 735 C CA . VAL A 1 94 ? 15.144 1.963 -11.674 1.00 79.00 94 VAL A CA 1
ATOM 736 C C . VAL A 1 94 ? 14.769 3.098 -12.626 1.00 79.00 94 VAL A C 1
ATOM 738 O O . VAL A 1 94 ? 15.480 3.326 -13.599 1.00 79.00 94 VAL A O 1
ATOM 741 N N . TRP A 1 95 ? 13.726 3.868 -12.319 1.00 69.75 95 TRP A N 1
ATOM 742 C CA . TRP A 1 95 ? 13.315 5.012 -13.130 1.00 69.75 95 TRP A CA 1
ATOM 743 C C . TRP A 1 95 ? 14.439 6.040 -13.302 1.00 69.75 95 TRP A C 1
ATOM 745 O O . TRP A 1 95 ? 14.723 6.445 -14.429 1.00 69.75 95 TRP A O 1
ATOM 755 N N . LEU A 1 96 ? 15.127 6.403 -12.215 1.00 72.31 96 LEU A N 1
ATOM 756 C CA . LEU A 1 96 ? 16.192 7.406 -12.257 1.00 72.31 96 LEU A CA 1
ATOM 757 C C . LEU A 1 96 ? 17.357 6.984 -13.170 1.00 72.31 96 LEU A C 1
ATOM 759 O O . LEU A 1 96 ? 17.958 7.825 -13.831 1.00 72.31 96 LEU A O 1
ATOM 763 N N . LYS A 1 97 ? 17.646 5.679 -13.258 1.00 71.50 97 LYS A N 1
ATOM 764 C CA . LYS A 1 97 ? 18.700 5.137 -14.132 1.00 71.50 97 LYS A CA 1
ATOM 765 C C . LYS A 1 97 ? 18.325 5.107 -15.616 1.00 71.50 97 LYS A C 1
ATOM 767 O O . LYS A 1 97 ? 19.216 5.212 -16.452 1.00 71.50 97 LYS A O 1
ATOM 772 N N . TYR A 1 98 ? 17.042 4.962 -15.952 1.00 65.38 98 TYR A N 1
ATOM 773 C CA . TYR A 1 98 ? 16.570 4.836 -17.343 1.00 65.38 98 TYR A CA 1
ATOM 774 C C . TYR A 1 98 ? 15.893 6.105 -17.892 1.00 65.38 98 TYR A C 1
ATOM 776 O O . TYR A 1 98 ? 15.467 6.122 -19.046 1.00 65.38 98 TYR A O 1
ATOM 784 N N . ALA A 1 99 ? 15.857 7.188 -17.108 1.00 59.78 99 ALA A N 1
ATOM 785 C CA . ALA A 1 99 ? 15.331 8.498 -17.493 1.00 59.78 99 ALA A CA 1
ATOM 786 C C . ALA A 1 99 ? 15.821 9.073 -18.849 1.00 59.78 99 ALA A C 1
ATOM 788 O O . ALA A 1 99 ? 15.005 9.723 -19.507 1.00 59.78 99 ALA A O 1
ATOM 789 N N . PRO A 1 100 ? 17.071 8.856 -19.324 1.00 59.94 100 PRO A N 1
ATOM 790 C CA . PRO A 1 100 ? 17.500 9.433 -20.604 1.00 59.94 100 PRO A CA 1
ATOM 791 C C . PRO A 1 100 ? 16.902 8.754 -21.852 1.00 59.94 100 PRO A C 1
ATOM 793 O O . PRO A 1 100 ? 16.826 9.387 -22.902 1.00 59.94 100 PRO A O 1
ATOM 796 N N . ASN A 1 101 ? 16.413 7.510 -21.766 1.00 59.91 101 ASN A N 1
ATOM 797 C CA . ASN A 1 101 ? 15.910 6.762 -22.928 1.00 59.91 101 ASN A CA 1
ATOM 798 C C . ASN A 1 101 ? 14.377 6.829 -23.012 1.00 59.91 101 ASN A C 1
ATOM 800 O O . ASN A 1 101 ? 13.697 5.861 -22.684 1.00 59.91 101 ASN A O 1
ATOM 804 N N . GLN A 1 102 ? 13.813 7.964 -23.439 1.00 56.38 102 GLN A N 1
ATOM 805 C CA . GLN A 1 102 ? 12.361 8.214 -23.477 1.00 56.38 102 GLN A CA 1
ATOM 806 C C . GLN A 1 102 ? 11.583 7.306 -24.454 1.00 56.38 102 GLN A C 1
ATOM 808 O O . GLN A 1 102 ? 11.154 7.716 -25.529 1.00 56.38 102 GLN A O 1
ATOM 813 N N . THR A 1 103 ? 11.346 6.057 -24.062 1.00 64.75 103 THR A N 1
ATOM 814 C CA . THR A 1 103 ? 10.480 5.117 -24.783 1.00 64.75 103 THR A CA 1
ATOM 815 C C . THR A 1 103 ? 9.096 5.039 -24.133 1.00 64.75 103 THR A C 1
ATOM 817 O O . THR A 1 103 ? 8.928 5.238 -22.927 1.00 64.75 103 THR A O 1
ATOM 820 N N . ARG A 1 104 ? 8.068 4.699 -24.925 1.00 61.47 104 ARG A N 1
ATOM 821 C CA . ARG A 1 104 ? 6.659 4.582 -24.485 1.00 61.47 104 ARG A CA 1
ATOM 822 C C . ARG A 1 104 ? 6.462 3.603 -23.311 1.00 61.47 104 ARG A C 1
ATOM 824 O O . ARG A 1 104 ? 5.522 3.757 -22.532 1.00 61.47 104 ARG A O 1
ATOM 831 N N . HIS A 1 105 ? 7.362 2.630 -23.155 1.00 60.91 105 HIS A N 1
ATOM 832 C CA . HIS A 1 105 ? 7.375 1.689 -22.031 1.00 60.91 105 HIS A CA 1
ATOM 833 C C . HIS A 1 105 ? 7.716 2.360 -20.690 1.00 60.91 105 HIS A C 1
ATOM 835 O O . HIS A 1 105 ? 7.086 2.049 -19.678 1.00 60.91 105 HIS A O 1
ATOM 841 N N . ILE A 1 106 ? 8.624 3.342 -20.677 1.00 65.19 106 ILE A N 1
ATOM 842 C CA . ILE A 1 106 ? 9.008 4.062 -19.451 1.00 65.19 106 ILE A CA 1
ATOM 843 C C . ILE A 1 106 ? 7.855 4.932 -18.936 1.00 65.19 106 ILE A C 1
ATOM 845 O O . ILE A 1 106 ? 7.647 5.032 -17.727 1.00 65.19 106 ILE A O 1
ATOM 849 N N . ALA A 1 107 ? 7.045 5.501 -19.835 1.00 68.44 107 ALA A N 1
ATOM 850 C CA . ALA A 1 107 ? 5.866 6.276 -19.450 1.00 68.44 107 ALA A CA 1
ATOM 851 C C . ALA A 1 107 ? 4.820 5.424 -18.703 1.00 68.44 107 ALA A C 1
ATOM 853 O O . ALA A 1 107 ? 4.281 5.867 -17.691 1.00 68.44 107 ALA A O 1
ATOM 854 N N . ARG A 1 108 ? 4.578 4.177 -19.141 1.00 66.75 108 ARG A N 1
ATOM 855 C CA . ARG A 1 108 ? 3.683 3.239 -18.432 1.00 66.75 108 ARG A CA 1
ATOM 856 C C . ARG A 1 108 ? 4.235 2.840 -17.066 1.00 66.75 108 ARG A C 1
ATOM 858 O O . ARG A 1 108 ? 3.480 2.755 -16.102 1.00 66.75 108 ARG A O 1
ATOM 865 N N . MET A 1 109 ? 5.548 2.641 -16.974 1.00 68.69 109 MET A N 1
ATOM 866 C CA . MET A 1 109 ? 6.213 2.305 -15.715 1.00 68.69 109 MET A CA 1
ATOM 867 C C . MET A 1 109 ? 6.138 3.461 -14.706 1.00 68.69 109 MET A C 1
ATOM 869 O O . MET A 1 109 ? 5.905 3.224 -13.525 1.00 68.69 109 MET A O 1
ATOM 873 N N . ARG A 1 110 ? 6.223 4.717 -15.173 1.00 72.62 110 ARG A N 1
ATOM 874 C CA . ARG A 1 110 ? 6.013 5.912 -14.339 1.00 72.62 110 ARG A CA 1
ATOM 875 C C . ARG A 1 110 ? 4.622 5.927 -13.710 1.00 72.62 110 ARG A C 1
ATOM 877 O O . ARG A 1 110 ? 4.510 6.214 -12.525 1.00 72.62 110 ARG A O 1
ATOM 884 N N . SER A 1 111 ? 3.574 5.616 -14.472 1.00 76.31 111 SER A N 1
ATOM 885 C CA . SER A 1 111 ? 2.214 5.543 -13.925 1.00 76.31 111 SER A CA 1
ATOM 886 C C . SER A 1 111 ? 2.080 4.458 -12.855 1.00 76.31 111 SER A C 1
ATOM 888 O O . SER A 1 111 ? 1.449 4.713 -11.836 1.00 76.31 111 SER A O 1
ATOM 890 N N . ALA A 1 112 ? 2.713 3.294 -13.035 1.00 78.81 112 ALA A N 1
ATOM 891 C CA . ALA A 1 112 ? 2.691 2.217 -12.041 1.00 78.81 112 ALA A CA 1
ATOM 892 C C . ALA A 1 112 ? 3.356 2.625 -10.712 1.00 78.81 112 ALA A C 1
ATOM 894 O O . ALA A 1 112 ? 2.794 2.384 -9.652 1.00 78.81 112 ALA A O 1
ATOM 895 N N . VAL A 1 113 ? 4.471 3.361 -10.764 1.00 83.06 113 VAL A N 1
ATOM 896 C CA . VAL A 1 113 ? 5.143 3.890 -9.560 1.00 83.06 113 VAL A CA 1
ATOM 897 C C . VAL A 1 113 ? 4.226 4.818 -8.749 1.00 83.06 113 VAL A C 1
ATOM 899 O O . VAL A 1 113 ? 4.228 4.783 -7.520 1.00 83.06 113 VAL A O 1
ATOM 902 N N . TRP A 1 114 ? 3.401 5.632 -9.415 1.00 84.19 114 TRP A N 1
ATOM 903 C CA . TRP A 1 114 ? 2.403 6.454 -8.719 1.00 84.19 114 TRP A CA 1
ATOM 904 C C . TRP A 1 114 ? 1.279 5.621 -8.102 1.00 84.19 114 TRP A C 1
ATOM 906 O O . TRP A 1 114 ? 0.785 5.979 -7.034 1.00 84.19 114 TRP A O 1
ATOM 916 N N . VAL A 1 115 ? 0.895 4.510 -8.737 1.00 85.88 115 VAL A N 1
ATOM 917 C CA . VAL A 1 115 ? -0.066 3.552 -8.170 1.00 85.88 115 VAL A CA 1
ATOM 918 C C . VAL A 1 115 ? 0.498 2.897 -6.907 1.00 85.88 115 VAL A C 1
ATOM 920 O O . VAL A 1 115 ? -0.225 2.811 -5.914 1.00 85.88 115 VAL A O 1
ATOM 923 N N . ASP A 1 116 ? 1.782 2.524 -6.894 1.00 85.88 116 ASP A N 1
ATOM 924 C CA . ASP A 1 116 ? 2.447 1.974 -5.705 1.00 85.88 116 ASP A CA 1
ATOM 925 C C . ASP A 1 116 ? 2.398 2.963 -4.531 1.00 85.88 116 ASP A C 1
ATOM 927 O O . ASP A 1 116 ? 2.028 2.601 -3.412 1.00 85.88 116 ASP A O 1
ATOM 931 N N . LEU A 1 117 ? 2.714 4.235 -4.796 1.00 86.25 117 LEU A N 1
ATOM 932 C CA . LEU A 1 117 ? 2.689 5.294 -3.786 1.00 86.25 117 LEU A CA 1
ATOM 933 C C . LEU A 1 117 ? 1.270 5.575 -3.279 1.00 86.25 117 LEU A C 1
ATOM 935 O O . LEU A 1 117 ? 1.063 5.743 -2.077 1.00 86.25 117 LEU A O 1
ATOM 939 N N . ALA A 1 118 ? 0.287 5.608 -4.181 1.00 88.25 118 ALA A N 1
ATOM 940 C CA . ALA A 1 118 ? -1.112 5.780 -3.812 1.00 88.25 118 ALA A CA 1
ATOM 941 C C . ALA A 1 118 ? -1.581 4.637 -2.904 1.00 88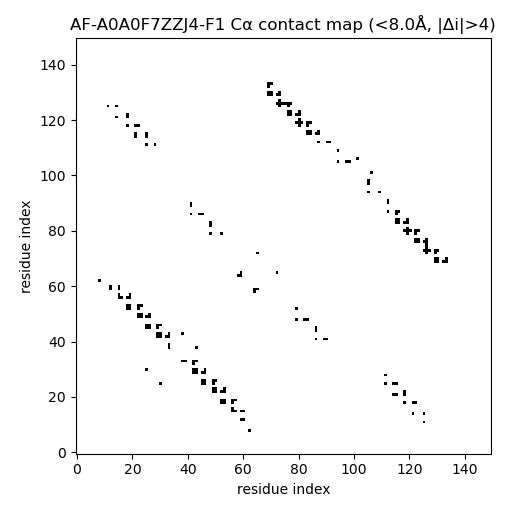.25 118 ALA A C 1
ATOM 943 O O . ALA A 1 118 ? -2.206 4.891 -1.873 1.00 88.25 118 ALA A O 1
ATOM 944 N N . ASN A 1 119 ? -1.227 3.391 -3.233 1.00 87.50 119 ASN A N 1
ATOM 945 C CA . ASN A 1 119 ? -1.598 2.251 -2.406 1.00 87.50 119 ASN A CA 1
ATOM 946 C C . ASN A 1 119 ? -0.888 2.285 -1.045 1.00 87.50 119 ASN A C 1
ATOM 948 O O . ASN A 1 119 ? -1.526 2.047 -0.022 1.00 87.50 119 ASN A O 1
ATOM 952 N N . ALA A 1 120 ? 0.393 2.672 -1.001 1.00 87.00 120 ALA A N 1
ATOM 953 C CA . ALA A 1 120 ? 1.112 2.898 0.253 1.00 87.00 120 ALA A CA 1
ATOM 954 C C . ALA A 1 120 ? 0.360 3.897 1.152 1.00 87.00 120 ALA A C 1
ATOM 956 O O . ALA A 1 120 ? 0.055 3.604 2.309 1.00 87.00 120 ALA A O 1
ATOM 957 N N . LEU A 1 121 ? -0.009 5.061 0.613 1.00 88.12 121 LEU A N 1
ATOM 958 C CA . LEU A 1 121 ? -0.729 6.088 1.367 1.00 88.12 121 LEU A CA 1
ATOM 959 C C . LEU A 1 121 ? -2.080 5.589 1.893 1.00 88.12 121 LEU A C 1
ATOM 961 O O . LEU A 1 121 ? -2.438 5.895 3.029 1.00 88.12 121 LEU A O 1
ATOM 965 N N . LEU A 1 122 ? -2.812 4.782 1.123 1.00 86.62 122 LEU A N 1
ATOM 966 C CA . LEU A 1 122 ? -4.068 4.189 1.588 1.00 86.62 122 LEU A CA 1
ATOM 967 C C . LEU A 1 122 ? -3.857 3.216 2.761 1.00 86.62 122 LEU A C 1
ATOM 969 O O . LEU A 1 122 ? -4.641 3.236 3.718 1.00 86.62 122 LEU A O 1
ATOM 973 N N . TRP A 1 123 ? -2.782 2.419 2.750 1.00 86.25 123 TRP A N 1
ATOM 974 C CA . TRP A 1 123 ? -2.407 1.570 3.891 1.00 86.25 123 TRP A CA 1
ATOM 975 C C . TRP A 1 123 ? -2.019 2.393 5.124 1.00 86.25 123 TRP A C 1
ATOM 977 O O . TRP A 1 123 ? -2.416 2.047 6.240 1.00 86.25 123 TRP A O 1
ATOM 987 N N . LEU A 1 124 ? -1.339 3.530 4.937 1.00 86.31 124 LEU A N 1
ATOM 988 C CA . LEU A 1 124 ? -1.021 4.460 6.023 1.00 86.31 124 LEU A CA 1
ATOM 989 C C . LEU A 1 124 ? -2.289 5.070 6.635 1.00 86.31 124 LEU A C 1
ATOM 991 O O . LEU A 1 124 ? -2.456 5.041 7.855 1.00 86.31 124 LEU A O 1
ATOM 995 N N . ILE A 1 125 ? -3.210 5.571 5.806 1.00 85.31 125 ILE A N 1
ATOM 996 C CA . ILE A 1 125 ? -4.493 6.126 6.266 1.00 85.31 125 ILE A CA 1
ATOM 997 C C . ILE A 1 125 ? -5.284 5.059 7.032 1.00 85.31 125 ILE A C 1
ATOM 999 O O . ILE A 1 125 ? -5.823 5.343 8.100 1.00 85.31 125 ILE A O 1
ATOM 1003 N N . SER A 1 126 ? -5.300 3.818 6.541 1.00 83.12 126 SER A N 1
ATOM 1004 C CA . SER A 1 126 ? -5.969 2.693 7.208 1.00 83.12 126 SER A CA 1
ATOM 1005 C C . SER A 1 126 ? -5.352 2.369 8.564 1.00 83.12 126 SER A C 1
ATOM 1007 O O . SER A 1 126 ? -6.073 2.143 9.539 1.00 83.12 126 SER A O 1
ATOM 1009 N N . SER A 1 127 ? -4.020 2.382 8.651 1.00 83.44 127 SER A N 1
ATOM 1010 C CA . SER A 1 127 ? -3.289 2.203 9.906 1.00 83.44 127 SER A CA 1
ATOM 1011 C C . SER A 1 127 ? -3.627 3.309 10.910 1.00 83.44 127 SER A C 1
ATOM 1013 O O . SER A 1 127 ? -3.960 3.020 12.059 1.00 83.44 127 SER A O 1
ATOM 1015 N N . LEU A 1 128 ? -3.605 4.574 10.480 1.00 83.25 128 LEU A N 1
ATOM 1016 C CA . LEU A 1 128 ? -3.928 5.723 11.331 1.00 83.25 128 LEU A CA 1
ATOM 1017 C C . LEU A 1 128 ? -5.391 5.712 11.785 1.00 83.25 128 LEU A C 1
ATOM 1019 O O . LEU A 1 128 ? -5.669 5.990 12.950 1.00 83.25 128 LEU A O 1
ATOM 1023 N N . ALA A 1 129 ? -6.324 5.340 10.906 1.00 80.12 129 ALA A N 1
ATOM 1024 C CA . ALA A 1 129 ? -7.740 5.221 11.240 1.00 80.12 129 ALA A CA 1
ATOM 1025 C C . ALA A 1 129 ? -7.984 4.147 12.313 1.00 80.12 129 ALA A C 1
ATOM 1027 O O . ALA A 1 129 ? -8.697 4.396 13.288 1.00 80.12 129 ALA A O 1
ATOM 1028 N N . MET A 1 130 ? -7.357 2.973 12.181 1.00 75.50 130 MET A N 1
ATOM 1029 C CA . MET A 1 130 ? -7.452 1.899 13.178 1.00 75.50 130 MET A CA 1
ATOM 1030 C C . MET A 1 130 ? -6.760 2.262 14.494 1.00 75.50 130 MET A C 1
ATOM 1032 O O . MET A 1 130 ? -7.308 2.002 15.568 1.00 75.50 130 MET A O 1
ATOM 1036 N N . PHE A 1 131 ? -5.596 2.910 14.428 1.00 78.69 131 PHE A N 1
ATOM 1037 C CA . PHE A 1 131 ? -4.885 3.381 15.612 1.00 78.69 131 PHE A CA 1
ATOM 1038 C C . PHE A 1 131 ? -5.679 4.456 16.363 1.00 78.69 131 PHE A C 1
ATOM 1040 O O . PHE A 1 131 ? -5.806 4.380 17.584 1.00 78.69 131 PHE A O 1
ATOM 1047 N N . GLY A 1 132 ? -6.271 5.414 15.645 1.00 77.44 132 GLY A N 1
ATOM 1048 C CA . GLY A 1 132 ? -7.129 6.453 16.213 1.00 77.44 132 GLY A CA 1
ATOM 1049 C C . GLY A 1 132 ? -8.407 5.885 16.830 1.00 77.44 132 GLY A C 1
ATOM 1050 O O . GLY A 1 132 ? -8.784 6.285 17.933 1.00 77.44 132 GLY A O 1
ATOM 1051 N N . TYR A 1 133 ? -9.040 4.902 16.176 1.00 72.44 133 TYR A N 1
ATOM 1052 C CA . TYR A 1 133 ? -10.190 4.191 16.741 1.00 72.44 133 TYR A CA 1
ATOM 1053 C C . TYR A 1 133 ? -9.811 3.463 18.033 1.00 72.44 133 TYR A C 1
ATOM 1055 O O . TYR A 1 133 ? -10.507 3.595 19.038 1.00 72.44 133 TYR A O 1
ATOM 1063 N N . TRP A 1 134 ? -8.680 2.749 18.039 1.00 72.38 134 TRP A N 1
ATOM 1064 C CA . TRP A 1 134 ? -8.192 2.095 19.246 1.00 72.38 134 TRP A CA 1
ATOM 1065 C C . TRP A 1 134 ? -7.891 3.106 20.350 1.00 72.38 134 TRP A C 1
ATOM 1067 O O . TRP A 1 134 ? -8.406 2.931 21.443 1.00 72.38 134 TRP A O 1
ATOM 1077 N N . TRP A 1 135 ? -7.132 4.177 20.076 1.00 71.75 135 TRP A N 1
ATOM 1078 C CA . TRP A 1 135 ? -6.799 5.228 21.050 1.00 71.75 135 TRP A CA 1
ATOM 1079 C C . TRP A 1 135 ? -8.048 5.820 21.714 1.00 71.75 135 TRP A C 1
ATOM 1081 O O . TRP A 1 135 ? -8.076 5.986 22.929 1.00 71.75 135 TRP A O 1
ATOM 1091 N N . LYS A 1 136 ? -9.105 6.082 20.935 1.00 70.69 136 LYS A N 1
ATOM 1092 C CA . LYS A 1 136 ? -10.373 6.634 21.433 1.00 70.69 136 LYS A CA 1
ATOM 1093 C C . LYS A 1 136 ? -11.203 5.637 22.252 1.00 70.69 136 LYS A C 1
ATOM 1095 O O . LYS A 1 136 ? -11.977 6.062 23.102 1.00 70.69 136 LYS A O 1
ATOM 1100 N N . HIS A 1 137 ? -11.056 4.339 21.995 1.00 66.31 137 HIS A N 1
ATOM 1101 C CA . HIS A 1 137 ? -11.805 3.265 22.656 1.00 66.31 137 HIS A CA 1
ATOM 1102 C C . HIS A 1 137 ? -10.968 2.444 23.648 1.00 66.31 137 HIS A C 1
ATOM 1104 O O . HIS A 1 137 ? -11.428 1.397 24.105 1.00 66.31 137 HIS A O 1
ATOM 1110 N N . ARG A 1 138 ? -9.755 2.887 24.010 1.00 62.16 138 ARG A N 1
ATOM 1111 C CA . ARG A 1 138 ? -9.028 2.266 25.120 1.00 62.16 138 ARG A CA 1
ATOM 1112 C C . ARG A 1 138 ? -9.724 2.639 26.417 1.00 62.16 138 ARG A C 1
ATOM 1114 O O . ARG A 1 138 ? -9.561 3.746 26.920 1.00 62.16 138 ARG A O 1
ATOM 1121 N N . ASP A 1 139 ? -10.478 1.701 26.968 1.00 54.66 139 ASP A N 1
ATOM 1122 C CA . ASP A 1 139 ? -10.874 1.766 28.365 1.00 54.66 139 ASP A CA 1
ATOM 1123 C C . ASP A 1 139 ? -9.610 1.671 29.231 1.00 54.66 139 ASP A C 1
ATOM 1125 O O . ASP A 1 139 ? -9.071 0.591 29.471 1.00 54.66 139 ASP A O 1
ATOM 1129 N N . THR A 1 140 ? -9.149 2.815 29.738 1.00 54.16 140 THR A N 1
ATOM 1130 C CA . THR A 1 140 ? -8.233 2.914 30.885 1.00 54.16 140 THR A CA 1
ATOM 1131 C C . THR A 1 140 ? -8.986 2.544 32.168 1.00 54.16 140 THR A C 1
ATOM 1133 O O . THR A 1 140 ? -9.022 3.303 33.133 1.00 54.16 140 THR A O 1
ATOM 1136 N N . ARG A 1 141 ? -9.654 1.386 32.200 1.00 48.75 141 ARG A N 1
ATOM 1137 C CA . ARG A 1 141 ? -10.165 0.834 33.455 1.00 48.75 141 ARG A CA 1
ATOM 1138 C C . ARG A 1 141 ? -9.023 0.081 34.109 1.00 48.75 141 ARG A C 1
ATOM 1140 O O . ARG A 1 141 ? -8.790 -1.091 33.823 1.00 48.75 141 ARG A O 1
ATOM 1147 N N . SER A 1 142 ? -8.300 0.776 34.981 1.00 56.75 142 SER A N 1
ATOM 1148 C CA . SER A 1 142 ? -7.472 0.133 35.991 1.00 56.75 142 SER A CA 1
ATOM 1149 C C . SER A 1 142 ? -8.356 -0.849 36.767 1.00 56.75 142 SER A C 1
ATOM 1151 O O . SER A 1 142 ? -9.165 -0.466 37.604 1.00 56.75 142 SER A O 1
ATOM 1153 N N . GLN A 1 143 ? -8.218 -2.145 36.487 1.00 59.00 143 GLN A N 1
ATOM 1154 C CA . GLN A 1 143 ? -8.905 -3.197 37.248 1.00 59.00 143 GLN A CA 1
ATOM 1155 C C . GLN A 1 143 ? -8.329 -3.377 38.667 1.00 59.00 143 GLN A C 1
ATOM 1157 O O . GLN A 1 143 ? -8.744 -4.264 39.401 1.00 59.00 143 GLN A O 1
ATOM 1162 N N . PHE A 1 144 ? -7.395 -2.512 39.075 1.00 59.28 144 PHE A N 1
ATOM 1163 C CA . PHE A 1 144 ? -6.675 -2.568 40.345 1.00 59.28 144 PHE A CA 1
ATOM 1164 C C . PHE A 1 144 ? -7.060 -1.434 41.305 1.00 59.28 144 PHE A C 1
ATOM 1166 O O . PHE A 1 144 ? -6.205 -0.869 41.978 1.00 59.28 144 PHE A O 1
ATOM 1173 N N . THR A 1 145 ? -8.346 -1.097 41.419 1.00 60.31 145 THR A N 1
ATOM 1174 C CA . THR A 1 145 ? -8.841 -0.437 42.640 1.00 60.31 145 THR A CA 1
ATOM 1175 C C . THR A 1 145 ? -9.709 -1.426 43.405 1.00 60.31 145 THR A C 1
ATOM 1177 O O . THR A 1 145 ? -10.937 -1.341 43.406 1.00 60.31 145 THR A O 1
ATOM 1180 N N . GLY A 1 146 ? -9.050 -2.404 44.030 1.00 58.78 146 GLY A N 1
ATOM 1181 C CA . GLY A 1 146 ? -9.641 -3.215 45.085 1.00 58.78 146 GLY A CA 1
ATOM 1182 C C . GLY A 1 146 ? -9.995 -2.314 46.263 1.00 58.78 146 GLY A C 1
ATOM 1183 O O . GLY A 1 146 ? -9.182 -2.095 47.154 1.00 58.78 146 GLY A O 1
ATOM 1184 N N . ARG A 1 147 ? -11.204 -1.749 46.250 1.00 60.19 147 ARG A N 1
ATOM 1185 C CA . ARG A 1 147 ? -11.830 -1.194 47.449 1.00 60.19 147 ARG A CA 1
ATOM 1186 C C . ARG A 1 147 ? -12.246 -2.373 48.327 1.00 60.19 147 ARG A C 1
ATOM 1188 O O . ARG A 1 147 ? -13.350 -2.886 48.186 1.00 60.19 147 ARG A O 1
ATOM 1195 N N . ALA A 1 148 ? -11.341 -2.817 49.196 1.00 56.69 148 ALA A N 1
ATOM 1196 C CA . ALA A 1 148 ? -11.722 -3.567 50.383 1.00 56.69 148 ALA A CA 1
ATOM 1197 C C . ALA A 1 148 ? -12.470 -2.596 51.306 1.00 56.69 148 ALA A C 1
ATOM 1199 O O . ALA A 1 148 ? -11.899 -1.611 51.770 1.00 56.69 148 ALA A O 1
ATOM 1200 N N . HIS A 1 149 ? -13.763 -2.836 51.490 1.00 51.22 149 HIS A N 1
ATOM 1201 C CA . HIS A 1 149 ? -14.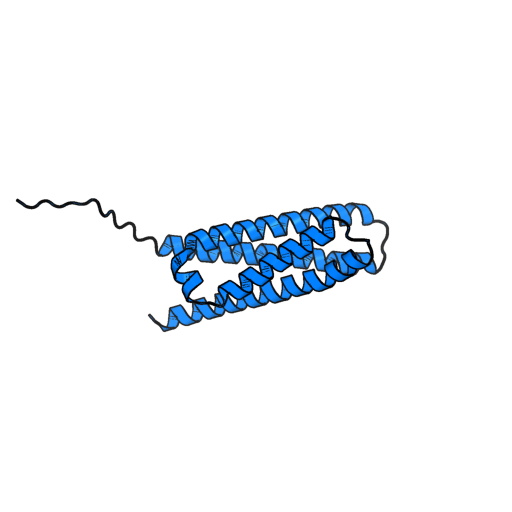560 -2.218 52.538 1.00 51.22 149 HIS A CA 1
ATOM 1202 C C . HIS A 1 149 ? -14.758 -3.293 53.607 1.00 51.22 149 HIS A C 1
ATOM 1204 O O . HIS A 1 149 ? -15.514 -4.238 53.376 1.00 51.22 149 HIS A O 1
ATOM 1210 N N . VAL A 1 150 ? -14.039 -3.171 54.722 1.00 63.56 150 VAL A N 1
ATOM 1211 C CA . VAL A 1 150 ? -14.318 -3.839 56.001 1.00 63.56 150 VAL A CA 1
ATOM 1212 C C . VAL A 1 150 ? -14.123 -2.832 57.118 1.00 63.56 150 VAL A C 1
ATOM 1214 O O . VAL A 1 150 ? -13.128 -2.077 57.042 1.00 63.56 150 VAL A O 1
#

Secondary structure (DSSP, 8-state):
-HHHHHHHHHHHHHHHHHHHHHHHHHHHHHHHHHHHTTT-HHHHHHHHHHHHHHHHHHHHTSHHHHHH-HHHHHHHHHHHHHHHHHHHHHHHHHHHHHTTS--HHHHHHHHHHHHHHHHHHHHHHHHHHHHHHHHHH-----S-------

Solvent-accessible surface area (backbone atoms only — not comparable to full-atom values): 8120 Å² total; per-residue (Å²): 121,68,72,64,54,53,53,56,49,52,54,52,43,52,53,31,51,52,43,27,53,52,20,52,49,48,33,56,56,38,47,56,49,22,68,75,55,78,51,47,68,71,34,50,52,46,35,51,54,21,51,54,46,32,53,49,30,60,56,61,66,40,70,72,58,63,74,77,34,33,65,62,51,18,54,51,27,44,51,53,20,52,53,29,49,52,46,32,51,58,51,50,56,53,48,68,74,50,61,88,65,88,43,78,68,55,58,56,51,53,54,49,47,52,51,34,49,52,47,19,52,52,27,45,52,51,16,50,53,30,44,51,52,40,65,75,64,59,78,85,69,73,87,80,72,80,77,81,85,129

Mean predicted aligned error: 10.28 Å

Sequence (150 aa):
MALSLTKSWFFFSALHLVCLALALTICGIYGSYAHYDNGTKKFIYAIVVASLSAVTSVVYFLPPVVRRASLFAAIWNMILFILWIIAFAIFAVVWLKYAPNQTRHIARMRSAVWVDLANALLWLISSLAMFGYWWKHRDTRSQFTGRAHV

Radius of gyration: 20.23 Å; Cα contacts (8 Å, |Δi|>4): 119; chains: 1; bounding box: 45×24×81 Å

Nearest PDB structures (foldseek):
  8qae-assembly1_A  TM=6.548E-01  e=8.451E+00  synthetic construct